Protein AF-A0AAD4HHG0-F1 (afdb_monomer)

Secondary structure (DSSP, 8-state):
---S----SS--HHHHTT--BSSEE---SPPSSS---HHHHHHHHTTB-SGGGEE-SS---THHHHS-S-HHHHHHHHHHHHHHHHHHHHHHHHHHHH-

Structure (mmCIF, N/CA/C/O backbone):
data_AF-A0AAD4HHG0-F1
#
_entry.id   AF-A0AAD4HHG0-F1
#
loop_
_atom_site.group_PDB
_atom_site.id
_atom_site.type_symbol
_atom_site.label_atom_id
_atom_site.label_alt_id
_atom_site.label_comp_id
_atom_site.label_asym_id
_atom_site.label_entity_id
_atom_site.label_seq_id
_atom_site.pdbx_PDB_ins_code
_atom_site.Cartn_x
_atom_site.Cartn_y
_atom_site.Cartn_z
_atom_site.occupancy
_atom_site.B_iso_or_equiv
_atom_site.auth_seq_id
_atom_site.auth_comp_id
_atom_site.auth_asym_id
_atom_site.auth_atom_id
_atom_site.pdbx_PDB_model_num
ATOM 1 N N . MET A 1 1 ? 6.417 -16.230 33.154 1.00 79.19 1 MET A N 1
ATOM 2 C CA . MET A 1 1 ? 6.422 -16.956 31.865 1.00 79.19 1 MET A CA 1
ATOM 3 C C . MET A 1 1 ? 5.149 -16.548 31.136 1.00 79.19 1 MET A C 1
ATOM 5 O O . MET A 1 1 ? 4.102 -16.612 31.763 1.00 79.19 1 MET A O 1
ATOM 9 N N . GLN A 1 2 ? 5.241 -16.039 29.906 1.00 91.31 2 GLN A N 1
ATOM 10 C CA . GLN A 1 2 ? 4.099 -15.538 29.125 1.00 91.31 2 GLN A CA 1
ATOM 11 C C . GLN A 1 2 ? 3.834 -16.490 27.956 1.00 91.31 2 GLN A C 1
ATOM 13 O O . GLN A 1 2 ? 4.783 -16.941 27.317 1.00 91.31 2 GLN A O 1
ATOM 18 N N . LEU A 1 3 ? 2.563 -16.798 27.682 1.00 92.38 3 LEU A N 1
ATOM 19 C CA . LEU A 1 3 ? 2.184 -17.590 26.509 1.00 92.38 3 LEU A CA 1
ATOM 20 C C . LEU A 1 3 ? 2.332 -16.741 25.231 1.00 92.38 3 LEU A C 1
ATOM 22 O O . LEU A 1 3 ? 1.972 -15.561 25.264 1.00 92.38 3 LEU A O 1
ATOM 26 N N . PRO A 1 4 ? 2.807 -17.309 24.106 1.00 94.25 4 PRO A N 1
ATOM 27 C CA . PRO A 1 4 ? 2.940 -16.606 22.828 1.00 94.25 4 PRO A CA 1
ATOM 28 C C . PRO A 1 4 ? 1.576 -16.475 22.129 1.00 94.25 4 PRO A C 1
ATOM 30 O O . PRO A 1 4 ? 1.363 -16.988 21.034 1.00 94.25 4 PRO A O 1
ATOM 33 N N . LEU A 1 5 ? 0.624 -15.827 22.798 1.00 94.00 5 LEU A N 1
ATOM 34 C CA . LEU A 1 5 ? -0.728 -15.584 22.309 1.00 94.00 5 LEU A CA 1
ATOM 35 C C . LEU A 1 5 ? -0.996 -14.083 22.311 1.00 94.00 5 LEU A C 1
ATOM 37 O O . LEU A 1 5 ? -0.792 -13.410 23.323 1.00 94.00 5 LEU A O 1
ATOM 41 N N . THR A 1 6 ? -1.490 -13.572 21.188 1.00 91.00 6 THR A N 1
ATOM 42 C CA . THR A 1 6 ? -1.947 -12.188 21.046 1.00 91.00 6 THR A CA 1
ATOM 43 C C . THR A 1 6 ? -3.359 -12.189 20.464 1.00 91.00 6 THR A C 1
ATOM 45 O O . THR A 1 6 ? -3.668 -13.038 19.624 1.00 91.00 6 THR A O 1
ATOM 48 N N . PRO A 1 7 ? -4.238 -11.256 20.865 1.00 91.75 7 PRO A N 1
ATOM 49 C CA . PRO A 1 7 ? -5.460 -10.996 20.114 1.00 91.75 7 PRO A CA 1
ATOM 50 C C . PRO A 1 7 ? -5.111 -10.686 18.651 1.00 91.75 7 PRO A C 1
ATOM 52 O O . PRO A 1 7 ? -4.165 -9.945 18.396 1.00 91.75 7 PRO A O 1
ATOM 55 N N . ALA A 1 8 ? -5.849 -11.272 17.707 1.00 90.31 8 ALA A N 1
ATOM 56 C CA . ALA A 1 8 ? -5.548 -11.176 16.274 1.00 90.31 8 ALA A CA 1
ATOM 57 C C . ALA A 1 8 ? -6.733 -10.678 15.427 1.00 90.31 8 ALA A C 1
ATOM 59 O O . ALA A 1 8 ? -6.652 -10.668 14.206 1.00 90.31 8 ALA A O 1
ATOM 60 N N . TYR A 1 9 ? -7.838 -10.261 16.055 1.00 89.12 9 TYR A N 1
ATOM 61 C CA . TYR A 1 9 ? -8.981 -9.680 15.335 1.00 89.12 9 TYR A CA 1
ATOM 62 C C . TYR A 1 9 ? -8.721 -8.248 14.855 1.00 89.12 9 TYR A C 1
ATOM 64 O O . TYR A 1 9 ? -9.306 -7.819 13.868 1.00 89.12 9 TYR A O 1
ATOM 72 N N . ALA A 1 10 ? -7.856 -7.515 15.554 1.00 92.12 10 ALA A N 1
ATOM 73 C CA . ALA A 1 10 ? -7.395 -6.193 15.169 1.00 92.12 10 ALA A CA 1
ATOM 74 C C . ALA A 1 10 ? -5.904 -6.103 15.483 1.00 92.12 10 ALA A C 1
ATOM 76 O O . ALA A 1 10 ? -5.465 -6.518 16.557 1.00 92.12 10 ALA A O 1
ATOM 77 N N . PHE A 1 11 ? -5.137 -5.580 14.539 1.00 92.06 11 PHE A N 1
ATOM 78 C CA . PHE A 1 11 ? -3.695 -5.423 14.649 1.00 92.06 11 PHE A CA 1
ATOM 79 C C . PHE A 1 11 ? -3.243 -4.244 13.796 1.00 92.06 11 PHE A C 1
ATOM 81 O O . PHE A 1 11 ? -3.976 -3.766 12.928 1.00 92.06 11 PHE A O 1
ATOM 88 N N . THR A 1 12 ? -2.041 -3.754 14.071 1.00 91.44 12 THR A N 1
ATOM 89 C CA . THR A 1 12 ? -1.470 -2.633 13.322 1.00 91.44 12 THR A CA 1
ATOM 90 C C . THR A 1 12 ? -0.994 -3.076 11.940 1.00 91.44 12 THR A C 1
ATOM 92 O O . THR A 1 12 ? -0.737 -4.258 11.694 1.00 91.44 12 THR A O 1
ATOM 95 N N . ASP A 1 13 ? -0.814 -2.117 11.036 1.00 89.19 13 ASP A N 1
ATOM 96 C CA . ASP A 1 13 ? -0.202 -2.338 9.724 1.00 89.19 13 ASP A CA 1
ATOM 97 C C . ASP A 1 13 ? 1.161 -3.044 9.846 1.00 89.19 13 ASP A C 1
ATOM 99 O O . ASP A 1 13 ? 1.427 -3.996 9.112 1.00 89.19 13 ASP A O 1
ATOM 103 N N . TYR A 1 14 ? 1.966 -2.674 10.847 1.00 88.19 14 TYR A N 1
ATOM 104 C CA . TYR A 1 14 ? 3.241 -3.333 11.144 1.00 88.19 14 TYR A CA 1
ATOM 105 C C . TYR A 1 14 ? 3.086 -4.831 11.445 1.00 88.19 14 TYR A C 1
ATOM 107 O O . TYR A 1 14 ? 3.814 -5.656 10.901 1.00 88.19 14 TYR A O 1
ATOM 115 N N . GLN A 1 15 ? 2.109 -5.204 12.275 1.00 90.81 15 GLN A N 1
ATOM 116 C CA . GLN A 1 15 ? 1.841 -6.607 12.612 1.00 90.81 15 GLN A CA 1
ATOM 117 C C . GLN A 1 15 ? 1.242 -7.392 11.437 1.00 90.81 15 GLN A C 1
ATOM 119 O O . GLN A 1 15 ? 1.424 -8.605 11.344 1.00 90.81 15 GLN A O 1
ATOM 124 N N . SER A 1 16 ? 0.543 -6.699 10.535 1.00 88.81 16 SER A N 1
ATOM 125 C CA . SER A 1 16 ? -0.029 -7.280 9.318 1.00 88.81 16 SER A CA 1
ATOM 126 C C . SER A 1 16 ? 1.004 -7.540 8.218 1.00 88.81 16 SER A C 1
ATOM 128 O O . SER A 1 16 ? 0.725 -8.258 7.254 1.00 88.81 16 SER A O 1
ATOM 130 N N . GLN A 1 17 ? 2.190 -6.934 8.314 1.00 90.25 17 GLN A N 1
ATOM 131 C CA . GLN A 1 17 ? 3.178 -6.956 7.244 1.00 90.25 17 GLN A CA 1
ATOM 132 C C . GLN A 1 17 ? 3.602 -8.393 6.906 1.00 90.25 17 GLN A C 1
ATOM 134 O O . GLN A 1 17 ? 3.893 -9.209 7.775 1.00 90.25 17 GLN A O 1
ATOM 139 N N . GLY A 1 18 ? 3.627 -8.709 5.609 1.00 87.81 18 GLY A N 1
ATOM 140 C CA . GLY A 1 18 ? 3.934 -10.054 5.112 1.00 87.81 18 GLY A CA 1
ATOM 141 C C . GLY A 1 18 ? 2.744 -11.020 5.112 1.00 87.81 18 GLY A C 1
ATOM 142 O O . GLY A 1 18 ? 2.877 -12.128 4.601 1.00 87.81 18 GLY A O 1
ATOM 143 N N . GLN A 1 19 ? 1.573 -10.608 5.607 1.00 89.12 19 GLN A N 1
ATOM 144 C CA . GLN A 1 19 ? 0.361 -11.427 5.578 1.00 89.12 19 GLN A CA 1
ATOM 145 C C . GLN A 1 19 ? -0.519 -11.095 4.370 1.00 89.12 19 GLN A C 1
ATOM 147 O O . GLN A 1 19 ? -0.484 -9.988 3.831 1.00 89.12 19 GLN A O 1
ATOM 152 N N . THR A 1 20 ? -1.310 -12.078 3.955 1.00 90.44 20 THR A N 1
ATOM 153 C CA . THR A 1 20 ? -2.414 -11.947 3.002 1.00 90.44 20 THR A CA 1
ATOM 154 C C . THR A 1 20 ? -3.703 -12.188 3.779 1.00 90.44 20 THR A C 1
ATOM 156 O O . THR A 1 20 ? -3.842 -13.230 4.417 1.00 90.44 20 THR A O 1
ATOM 159 N N . ILE A 1 21 ? -4.633 -11.237 3.733 1.00 90.69 21 ILE A N 1
ATOM 160 C CA . ILE A 1 21 ? -5.890 -11.268 4.484 1.00 90.69 21 ILE A CA 1
ATOM 161 C C . ILE A 1 21 ? -7.039 -11.198 3.480 1.00 90.69 21 ILE A C 1
ATOM 163 O O . ILE A 1 21 ? -7.155 -10.236 2.725 1.00 90.69 21 ILE A O 1
ATOM 167 N N . SER A 1 22 ? -7.890 -12.225 3.460 1.00 91.00 22 SER A N 1
ATOM 168 C CA . SER A 1 22 ? -8.944 -12.347 2.447 1.00 91.00 22 SER A CA 1
ATOM 169 C C . SER A 1 22 ? -10.002 -11.255 2.527 1.00 91.00 22 SER A C 1
ATOM 171 O O . SER A 1 22 ? -10.441 -10.813 1.483 1.00 91.00 22 SER A O 1
ATOM 173 N N . ASN A 1 23 ? -10.398 -10.829 3.731 1.00 91.94 23 ASN A N 1
ATOM 174 C CA . ASN A 1 23 ? -11.375 -9.764 3.967 1.00 91.94 23 ASN A CA 1
ATOM 175 C C . ASN A 1 23 ? -10.838 -8.843 5.055 1.00 91.94 23 ASN A C 1
ATOM 177 O O . ASN A 1 23 ? -10.511 -9.322 6.142 1.00 9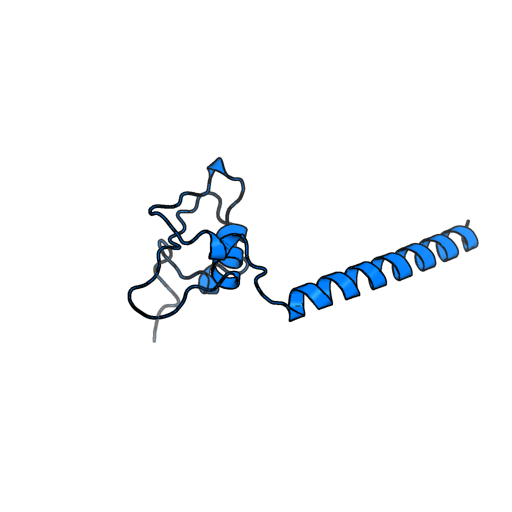1.94 23 ASN A O 1
ATOM 181 N N . THR A 1 24 ? -10.741 -7.545 4.778 1.00 92.25 24 THR A N 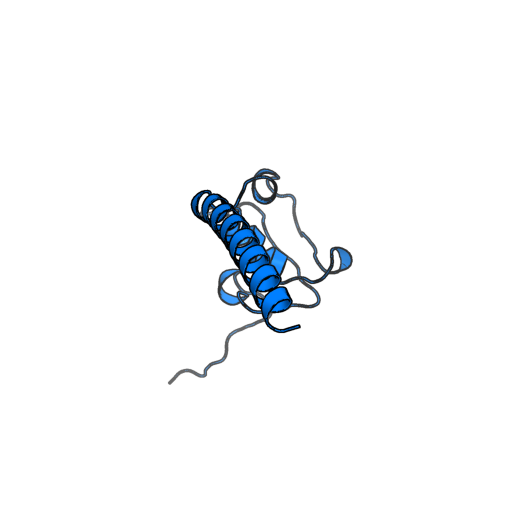1
ATOM 182 C CA . THR A 1 24 ? -10.118 -6.592 5.698 1.00 92.25 24 THR A CA 1
ATOM 183 C C . THR A 1 24 ? -10.930 -5.309 5.841 1.00 92.25 24 THR A C 1
ATOM 185 O O . THR A 1 24 ? -11.464 -4.759 4.876 1.00 92.25 24 THR A O 1
ATOM 188 N N . ILE A 1 25 ? -11.014 -4.828 7.079 1.00 94.38 25 ILE A N 1
ATOM 189 C CA . ILE A 1 25 ? -11.542 -3.507 7.409 1.00 94.38 25 ILE A CA 1
ATOM 190 C C . ILE A 1 25 ? -10.334 -2.667 7.787 1.00 94.38 25 ILE A C 1
ATOM 192 O O . ILE A 1 25 ? -9.660 -2.961 8.774 1.00 94.38 25 ILE A O 1
ATOM 196 N N . ILE A 1 26 ? -10.050 -1.643 6.990 1.00 93.25 26 ILE A N 1
ATOM 197 C CA . ILE A 1 26 ? -8.860 -0.820 7.171 1.00 93.25 26 ILE A CA 1
ATOM 198 C C . ILE A 1 26 ? -9.300 0.549 7.659 1.00 93.25 26 ILE A C 1
ATOM 200 O O . ILE A 1 26 ? -10.005 1.283 6.971 1.00 93.25 26 ILE A O 1
ATOM 204 N N . ASP A 1 27 ? -8.860 0.900 8.857 1.00 92.50 27 ASP A N 1
ATOM 205 C CA . ASP A 1 27 ? -9.113 2.201 9.449 1.00 92.50 27 ASP A CA 1
ATOM 206 C C . ASP A 1 27 ? -7.932 3.141 9.184 1.00 92.50 27 ASP A C 1
ATOM 208 O O . ASP A 1 27 ? -6.863 2.998 9.772 1.00 92.50 27 ASP A O 1
ATOM 212 N N . ILE A 1 28 ? -8.131 4.086 8.265 1.00 93.12 28 ILE A N 1
ATOM 213 C CA . ILE A 1 28 ? -7.145 5.112 7.880 1.00 93.12 28 ILE A CA 1
ATOM 214 C C . ILE A 1 28 ? -7.622 6.531 8.216 1.00 93.12 28 ILE A C 1
ATOM 216 O O . ILE A 1 28 ? -7.148 7.512 7.640 1.00 93.12 28 ILE A O 1
ATOM 220 N N . ALA A 1 29 ? -8.581 6.651 9.138 1.00 91.94 29 ALA A N 1
ATOM 221 C CA . ALA A 1 29 ? -8.974 7.947 9.670 1.00 91.94 29 ALA A CA 1
ATOM 222 C C . ALA A 1 29 ? -7.800 8.591 10.428 1.00 91.94 29 ALA A C 1
ATOM 224 O O . ALA A 1 29 ? -6.980 7.897 11.032 1.00 91.94 29 ALA A O 1
ATOM 225 N N . GLN A 1 30 ? -7.734 9.926 10.425 1.00 88.19 30 GLN A N 1
ATOM 226 C CA . GLN A 1 30 ? -6.702 10.655 11.162 1.00 88.19 30 GLN A CA 1
ATOM 227 C C . GLN A 1 30 ? -6.759 10.265 12.653 1.00 88.19 30 GLN A C 1
ATOM 229 O O . GLN A 1 30 ? -7.802 10.463 13.288 1.00 88.19 30 GLN A O 1
ATOM 234 N N . PRO A 1 31 ? -5.673 9.720 13.230 1.00 87.62 31 PRO A N 1
ATOM 235 C CA . PRO A 1 31 ? -5.680 9.319 14.626 1.00 87.62 31 PRO A CA 1
ATOM 236 C C . PRO A 1 31 ? -5.701 10.552 15.550 1.00 87.62 31 PRO A C 1
ATOM 238 O O . PRO A 1 31 ? -5.195 11.612 15.173 1.00 87.62 31 PRO A O 1
ATOM 241 N N . PRO A 1 32 ? -6.224 10.432 16.788 1.00 88.56 32 PRO A N 1
ATOM 242 C CA . PRO A 1 32 ? -6.200 11.521 17.773 1.00 88.56 32 PRO A CA 1
ATOM 243 C C . PRO A 1 32 ? -4.782 11.987 18.140 1.00 88.56 32 PRO A C 1
ATOM 245 O O . PRO A 1 32 ? -4.590 13.121 18.571 1.00 88.56 32 PRO A O 1
ATOM 248 N N . SER A 1 33 ? -3.794 11.103 17.987 1.00 88.81 33 SER A N 1
ATOM 249 C CA . SER A 1 33 ? -2.374 11.364 18.217 1.00 88.81 33 SER A CA 1
ATOM 250 C C . SER A 1 33 ? -1.522 10.599 17.208 1.00 88.81 33 SER A C 1
ATOM 252 O O . SER A 1 33 ? -1.814 9.436 16.926 1.00 88.81 33 SER A O 1
ATOM 254 N N . GLY A 1 34 ? -0.433 11.212 16.747 1.00 85.50 34 GLY A N 1
ATOM 255 C CA . GLY A 1 34 ? 0.446 10.643 15.726 1.00 85.50 34 GLY A CA 1
ATOM 256 C C . GLY A 1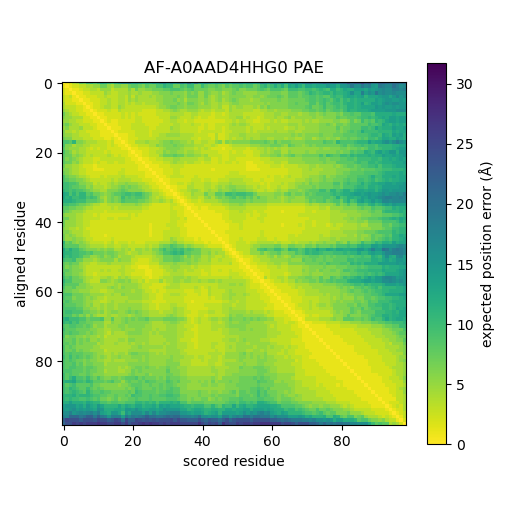 34 ? 0.039 11.046 14.310 1.00 85.50 34 GLY A C 1
ATOM 257 O O . GLY A 1 34 ? -0.862 11.860 14.110 1.00 85.50 34 GLY A O 1
ATOM 258 N N . GLU A 1 35 ? 0.734 10.483 13.329 1.00 86.12 35 GLU A N 1
ATOM 259 C CA . GLU A 1 35 ? 0.500 10.755 11.916 1.00 86.12 35 GLU A CA 1
ATOM 260 C C . GLU A 1 35 ? 0.401 9.439 11.153 1.00 86.12 35 GLU A C 1
ATOM 262 O O . GLU A 1 35 ? 1.159 8.500 11.399 1.00 86.12 35 GLU A O 1
ATOM 267 N N . LEU A 1 36 ? -0.559 9.380 10.236 1.00 90.12 36 LEU A N 1
ATOM 268 C CA . LEU A 1 36 ? -0.689 8.282 9.298 1.00 90.12 36 LEU A CA 1
ATOM 269 C C . LEU A 1 36 ? 0.118 8.639 8.047 1.00 90.12 36 LEU A C 1
ATOM 271 O O . LEU A 1 36 ? -0.140 9.671 7.428 1.00 90.12 36 LEU A O 1
ATOM 275 N N . THR A 1 37 ? 1.087 7.809 7.663 1.00 91.56 37 THR A N 1
ATOM 276 C CA . THR A 1 37 ? 1.872 8.057 6.444 1.00 91.56 37 THR A CA 1
ATOM 277 C C . THR A 1 37 ? 1.282 7.302 5.249 1.00 91.56 37 THR A C 1
ATOM 279 O O . THR A 1 37 ? 0.667 6.245 5.437 1.00 91.56 37 THR A O 1
ATOM 282 N N . PRO A 1 38 ? 1.517 7.755 4.001 1.00 93.12 38 PRO A N 1
ATOM 283 C CA . PRO A 1 38 ? 1.125 6.988 2.817 1.00 93.12 38 PRO A CA 1
ATOM 284 C C . PRO A 1 38 ? 1.736 5.573 2.789 1.00 93.12 38 PRO A C 1
ATOM 286 O O . PRO A 1 38 ? 1.143 4.648 2.238 1.00 93.12 38 PRO A O 1
ATOM 289 N N . PHE A 1 39 ? 2.891 5.366 3.438 1.00 91.94 39 PHE A N 1
ATOM 290 C CA . PHE A 1 39 ? 3.506 4.044 3.577 1.00 91.94 39 PHE A CA 1
ATOM 291 C C . PHE A 1 39 ? 2.682 3.098 4.457 1.00 91.94 39 PHE A C 1
ATOM 293 O O . PHE A 1 39 ? 2.467 1.951 4.070 1.00 91.94 39 PHE A O 1
ATOM 300 N N . ASN A 1 40 ? 2.159 3.572 5.593 1.00 91.44 40 ASN A N 1
ATOM 301 C CA . ASN A 1 40 ? 1.293 2.758 6.457 1.00 91.44 40 ASN A CA 1
ATOM 302 C C . ASN A 1 40 ? 0.024 2.323 5.713 1.00 91.44 40 ASN A C 1
ATOM 304 O O . ASN A 1 40 ? -0.380 1.160 5.771 1.00 91.44 40 ASN A O 1
ATOM 308 N N . VAL A 1 41 ? -0.565 3.250 4.950 1.00 92.56 41 VAL A N 1
ATOM 309 C CA . VAL A 1 41 ? -1.749 2.981 4.124 1.00 92.56 41 VAL A CA 1
ATOM 310 C C . VAL A 1 41 ? -1.441 1.954 3.041 1.00 92.56 41 VAL A C 1
ATOM 312 O O . VAL A 1 41 ? -2.199 1.002 2.873 1.00 92.56 41 VAL A O 1
ATOM 315 N N . TYR A 1 42 ? -0.306 2.088 2.354 1.00 91.94 42 TYR A N 1
ATOM 316 C CA . TYR A 1 42 ? 0.144 1.101 1.374 1.00 91.94 42 TYR A CA 1
ATOM 317 C C . TYR A 1 42 ? 0.319 -0.296 1.990 1.00 91.94 42 TYR A C 1
ATOM 319 O O . TYR A 1 42 ? -0.160 -1.288 1.432 1.00 91.94 42 TYR A O 1
ATOM 327 N N . VAL A 1 43 ? 0.968 -0.397 3.156 1.00 91.25 43 VAL A N 1
ATOM 328 C CA . VAL A 1 43 ? 1.156 -1.682 3.847 1.00 91.25 43 VAL A CA 1
ATOM 329 C C . VAL A 1 43 ? -0.192 -2.308 4.177 1.00 91.25 43 VAL A C 1
ATOM 331 O O . VAL A 1 43 ? -0.396 -3.470 3.830 1.00 91.25 43 VAL A O 1
ATOM 334 N N . ALA A 1 44 ? -1.121 -1.547 4.759 1.00 91.94 44 ALA A N 1
ATOM 335 C CA . ALA A 1 44 ? -2.442 -2.048 5.124 1.00 91.94 44 ALA A CA 1
ATOM 336 C C . ALA A 1 44 ? -3.273 -2.475 3.900 1.00 91.94 44 ALA A C 1
ATOM 338 O O . ALA A 1 44 ? -3.847 -3.565 3.894 1.00 91.94 44 ALA A O 1
ATOM 339 N N . LEU A 1 45 ? -3.295 -1.661 2.837 1.00 91.62 45 LEU A N 1
ATOM 340 C CA . LEU A 1 45 ? -4.036 -1.968 1.608 1.00 91.62 45 LEU A CA 1
ATOM 341 C C . LEU A 1 45 ? -3.479 -3.191 0.886 1.00 91.62 45 LEU A C 1
ATOM 343 O O . LEU A 1 45 ? -4.247 -4.031 0.428 1.00 91.62 45 LEU A O 1
ATOM 347 N N . SER A 1 46 ? -2.153 -3.332 0.839 1.00 90.69 46 SER A N 1
ATOM 348 C CA . SER A 1 46 ? -1.491 -4.467 0.183 1.00 90.69 46 SER A CA 1
ATOM 349 C C . SER A 1 46 ? -1.705 -5.812 0.885 1.00 90.69 46 SER A C 1
ATOM 351 O O . SER A 1 46 ? -1.264 -6.837 0.366 1.00 90.69 46 SER A O 1
ATOM 353 N N . ARG A 1 47 ? -2.355 -5.842 2.060 1.00 91.12 47 ARG A N 1
ATOM 354 C CA . ARG A 1 47 ? -2.745 -7.103 2.710 1.00 91.12 47 ARG A CA 1
ATOM 355 C C . ARG A 1 47 ? -4.047 -7.669 2.147 1.00 91.12 47 ARG A C 1
ATOM 357 O O . ARG A 1 47 ? -4.242 -8.880 2.218 1.00 91.12 47 ARG A O 1
ATOM 364 N N . GLY A 1 48 ? -4.937 -6.805 1.655 1.00 86.62 48 GLY A N 1
ATOM 365 C CA . GLY A 1 48 ? -6.225 -7.195 1.087 1.00 86.62 48 GLY A CA 1
ATOM 366 C C . GLY A 1 48 ? -6.090 -7.666 -0.359 1.00 86.62 48 GLY A C 1
ATOM 367 O O . GLY A 1 48 ? -5.246 -7.175 -1.106 1.00 86.62 48 GLY A O 1
ATOM 368 N N . HIS A 1 49 ? -6.948 -8.602 -0.765 1.00 83.50 49 HIS A N 1
ATOM 369 C CA . HIS A 1 49 ? -7.066 -9.030 -2.163 1.00 83.50 49 HIS A CA 1
ATOM 370 C C . HIS A 1 49 ? -8.360 -8.507 -2.760 1.00 83.50 49 HIS A C 1
ATOM 372 O O . HIS A 1 49 ? -9.423 -8.854 -2.266 1.00 83.50 49 HIS A O 1
ATOM 378 N N . GLY A 1 50 ? -8.286 -7.732 -3.840 1.00 84.44 50 GLY A N 1
ATOM 379 C CA . GLY A 1 50 ? -9.480 -7.220 -4.517 1.00 84.44 50 GLY A CA 1
ATOM 380 C C . GLY A 1 50 ? -10.157 -6.063 -3.774 1.00 84.44 50 GLY A C 1
ATOM 381 O O . GLY A 1 50 ? -10.054 -5.905 -2.557 1.00 84.44 50 GLY A O 1
ATOM 382 N N . ARG A 1 51 ? -10.846 -5.205 -4.529 1.00 86.06 51 ARG A N 1
ATOM 383 C CA . ARG A 1 51 ? -11.510 -4.005 -3.991 1.00 86.06 51 ARG A CA 1
ATOM 384 C C . ARG A 1 51 ? -12.744 -4.373 -3.170 1.00 86.06 51 ARG A C 1
ATOM 386 O O . ARG A 1 51 ? -13.062 -3.694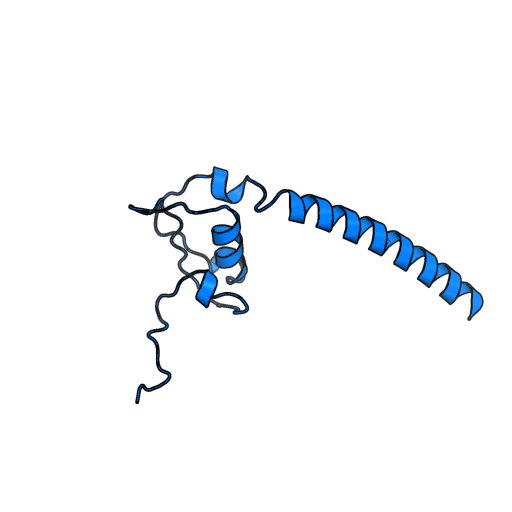 -2.203 1.00 86.06 51 ARG A O 1
ATOM 393 N N . GLU A 1 52 ? -13.430 -5.435 -3.568 1.00 90.94 52 GLU A N 1
ATOM 394 C CA . GLU A 1 52 ? -14.641 -5.964 -2.947 1.00 90.94 52 GLU A CA 1
ATOM 395 C C . GLU A 1 52 ? -14.418 -6.477 -1.520 1.00 90.94 52 GLU A C 1
ATOM 397 O O . GLU A 1 52 ? -15.363 -6.519 -0.737 1.00 90.94 52 GLU A O 1
ATOM 402 N N . ASN A 1 53 ? -13.171 -6.800 -1.167 1.00 90.31 53 ASN A N 1
ATOM 403 C CA . ASN A 1 53 ? -12.818 -7.352 0.137 1.00 90.31 53 ASN A CA 1
ATOM 404 C C . ASN A 1 53 ? -12.164 -6.330 1.086 1.00 90.31 53 ASN A C 1
ATOM 406 O O . ASN A 1 53 ? -11.738 -6.694 2.186 1.00 90.31 53 ASN A O 1
ATOM 410 N N . ILE A 1 54 ? -12.063 -5.062 0.668 1.00 91.75 54 ILE A N 1
ATOM 411 C CA . ILE A 1 54 ? -11.504 -3.964 1.463 1.00 91.75 54 ILE A CA 1
ATOM 412 C C . ILE A 1 54 ? -12.622 -2.980 1.804 1.00 91.75 54 ILE A C 1
ATOM 414 O O . ILE A 1 54 ? -13.275 -2.431 0.918 1.00 91.75 54 ILE A O 1
ATOM 418 N N . CYS A 1 55 ? -12.808 -2.714 3.096 1.00 92.69 55 CYS A N 1
ATOM 419 C CA . CYS A 1 55 ? -13.783 -1.742 3.582 1.00 92.69 55 CYS A CA 1
ATOM 420 C C . CYS A 1 55 ? -13.106 -0.623 4.381 1.00 92.69 55 CYS A C 1
ATOM 422 O O . CYS A 1 55 ? -12.298 -0.895 5.272 1.00 92.69 55 CYS A O 1
ATOM 424 N N . PHE A 1 56 ? -13.482 0.627 4.094 1.00 92.56 56 PHE A N 1
ATOM 425 C CA . PHE A 1 56 ? -13.119 1.790 4.902 1.00 92.56 56 PHE A CA 1
ATOM 426 C C . PHE A 1 56 ? -14.310 2.185 5.782 1.00 92.56 56 PHE A C 1
ATOM 428 O O . PHE A 1 56 ? -15.380 2.482 5.250 1.00 92.56 56 PHE A O 1
ATOM 435 N N . PRO A 1 57 ? -14.160 2.210 7.116 1.00 92.25 57 PRO A N 1
ATOM 436 C CA . PRO A 1 57 ? -15.272 2.507 8.014 1.00 92.25 57 PRO A CA 1
ATOM 437 C C . PRO A 1 57 ? -15.617 4.004 8.083 1.00 92.25 57 PRO A C 1
ATOM 439 O O . PRO A 1 57 ? -16.664 4.360 8.619 1.00 92.25 57 PRO A O 1
ATOM 442 N N . ARG A 1 58 ? -14.721 4.885 7.618 1.00 92.88 58 ARG A N 1
ATOM 443 C CA . ARG A 1 58 ? -14.793 6.347 7.761 1.00 92.88 58 ARG A CA 1
ATOM 444 C C . ARG A 1 58 ? -14.112 7.040 6.583 1.00 92.88 58 ARG A C 1
ATOM 446 O O . ARG A 1 58 ? -13.270 6.434 5.919 1.00 92.88 58 ARG A O 1
ATOM 453 N N . ASP A 1 59 ? -14.431 8.317 6.386 1.00 91.75 59 ASP A N 1
ATOM 454 C CA . ASP A 1 59 ? -13.715 9.178 5.444 1.00 91.75 59 ASP A CA 1
ATOM 455 C C . ASP A 1 59 ? -12.239 9.333 5.837 1.00 91.75 59 ASP A C 1
ATOM 457 O O . ASP A 1 59 ? -11.867 9.268 7.014 1.00 91.75 59 ASP A O 1
ATOM 461 N N . PHE A 1 60 ? -11.392 9.562 4.835 1.00 91.12 60 PHE A N 1
ATOM 462 C CA . PHE A 1 60 ? -9.949 9.703 4.999 1.00 91.12 60 PHE A CA 1
ATOM 463 C C . PHE A 1 60 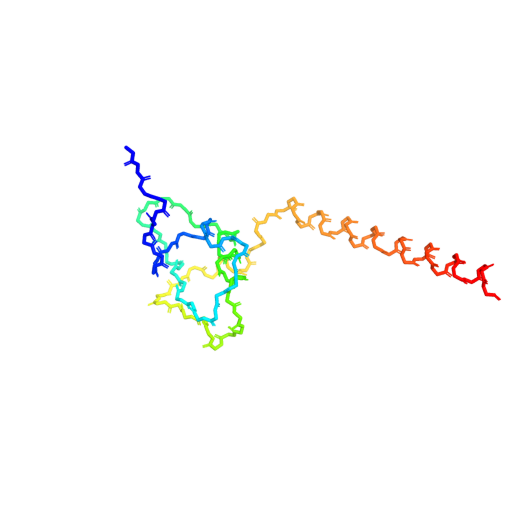? -9.385 10.792 4.088 1.00 91.12 60 PHE A C 1
ATOM 465 O O . PHE A 1 60 ? -10.021 11.240 3.136 1.00 91.12 60 PHE A O 1
ATOM 472 N N . ASN A 1 61 ? -8.165 11.233 4.384 1.00 91.00 61 ASN A N 1
ATOM 473 C CA . ASN A 1 61 ? -7.476 12.230 3.576 1.00 91.00 61 ASN A CA 1
ATOM 474 C C . ASN A 1 61 ? -6.955 11.600 2.274 1.00 91.00 61 ASN A C 1
ATOM 476 O O . ASN A 1 61 ? -6.037 10.783 2.311 1.00 91.00 61 ASN A O 1
ATOM 480 N N . GLU A 1 62 ? -7.480 12.024 1.124 1.00 91.19 62 GLU A N 1
ATOM 481 C CA . GLU A 1 62 ? -7.082 11.518 -0.201 1.00 91.19 62 GLU A CA 1
ATOM 482 C C . GLU A 1 62 ? -5.572 11.611 -0.466 1.00 91.19 62 GLU A C 1
ATOM 484 O O . GLU A 1 62 ? -5.006 10.754 -1.147 1.00 91.19 62 GLU A O 1
ATOM 489 N N . LYS A 1 63 ? -4.877 12.584 0.142 1.00 91.88 63 LYS A N 1
ATOM 490 C CA . LYS A 1 63 ? -3.418 12.718 0.006 1.00 91.88 63 LYS A CA 1
ATOM 491 C C . LYS A 1 63 ? -2.662 11.463 0.439 1.00 91.88 63 LYS A C 1
ATOM 493 O O . LYS A 1 63 ? -1.564 11.227 -0.061 1.00 91.88 63 LYS A O 1
ATOM 498 N N . LEU A 1 64 ? -3.240 10.659 1.331 1.00 90.38 64 LEU A N 1
ATOM 499 C CA . LEU A 1 64 ? -2.647 9.415 1.815 1.00 90.38 64 LEU A CA 1
ATOM 500 C C . LEU A 1 64 ? -2.540 8.334 0.734 1.00 90.38 64 LEU A C 1
ATOM 502 O O . LEU A 1 64 ? -1.699 7.451 0.857 1.00 90.38 64 LEU A O 1
ATOM 506 N N . VAL A 1 65 ? -3.368 8.400 -0.312 1.00 89.94 65 VAL A N 1
ATOM 507 C CA . VAL A 1 65 ? -3.369 7.427 -1.419 1.00 89.94 65 VAL A CA 1
ATOM 508 C C . VAL A 1 65 ? -2.856 8.013 -2.733 1.00 89.94 65 VAL A C 1
ATOM 510 O O . VAL A 1 65 ? -2.517 7.261 -3.641 1.00 89.94 65 VAL A O 1
ATOM 513 N N . THR A 1 66 ? -2.762 9.341 -2.848 1.00 91.62 66 THR A N 1
ATOM 514 C CA . THR A 1 66 ? -2.221 10.010 -4.045 1.00 91.62 66 THR A CA 1
ATOM 515 C C . THR A 1 66 ? -0.744 10.386 -3.926 1.00 91.62 66 THR A C 1
ATOM 517 O O . THR A 1 66 ? -0.128 10.753 -4.924 1.00 91.62 66 THR A O 1
ATOM 520 N N . THR A 1 67 ? -0.171 10.348 -2.721 1.00 91.50 67 THR A N 1
ATOM 521 C CA . THR A 1 67 ? 1.233 10.715 -2.478 1.00 91.50 67 THR A CA 1
ATOM 522 C C . THR A 1 67 ? 2.106 9.469 -2.475 1.00 91.50 67 THR A C 1
ATOM 524 O O . THR A 1 67 ? 1.757 8.466 -1.855 1.00 91.50 67 THR A O 1
ATOM 527 N N . HIS A 1 68 ? 3.261 9.532 -3.142 1.00 89.56 68 HIS A 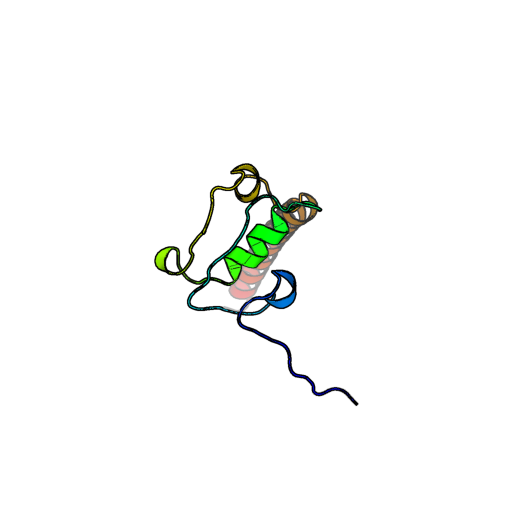N 1
ATOM 528 C CA . HIS A 1 68 ? 4.201 8.417 -3.129 1.00 89.56 68 HIS A CA 1
ATOM 529 C C . HIS A 1 68 ? 4.704 8.154 -1.693 1.00 89.56 68 HIS A C 1
ATOM 531 O O . HIS A 1 68 ? 5.085 9.110 -1.014 1.00 89.56 68 HIS A O 1
ATOM 537 N N . PRO A 1 69 ? 4.756 6.892 -1.223 1.00 88.19 69 PRO A N 1
ATOM 538 C CA . PRO A 1 69 ? 5.149 6.570 0.150 1.00 88.19 69 PRO A CA 1
ATOM 539 C C . PRO A 1 69 ? 6.534 7.059 0.559 1.00 88.19 69 PRO A C 1
ATOM 541 O O . PRO A 1 69 ? 6.748 7.408 1.717 1.00 88.19 69 PRO A O 1
ATOM 544 N N . ASN A 1 70 ? 7.487 7.049 -0.377 1.00 90.69 70 ASN A N 1
ATOM 545 C CA . ASN A 1 70 ? 8.863 7.455 -0.117 1.00 90.69 70 ASN A CA 1
ATOM 546 C C . ASN A 1 70 ? 9.595 7.821 -1.419 1.00 90.69 70 ASN A C 1
ATOM 548 O O . ASN A 1 70 ? 9.632 7.021 -2.351 1.00 90.69 70 ASN A O 1
ATOM 552 N N . GLU A 1 71 ? 10.198 9.006 -1.495 1.00 91.31 71 GLU A N 1
ATOM 553 C CA . GLU A 1 71 ? 10.955 9.447 -2.678 1.00 91.31 71 GLU A CA 1
ATOM 554 C C . GLU A 1 71 ? 12.205 8.603 -2.958 1.00 91.31 71 GLU A C 1
ATOM 556 O O . GLU A 1 71 ? 12.531 8.366 -4.118 1.00 91.31 71 GLU A O 1
ATOM 561 N N . TYR A 1 72 ? 12.873 8.094 -1.921 1.00 93.69 72 TYR A N 1
ATOM 562 C CA . TYR A 1 72 ? 14.012 7.192 -2.084 1.00 93.69 72 TYR A CA 1
ATOM 563 C C . TYR A 1 72 ? 13.592 5.892 -2.776 1.00 93.69 72 TYR A C 1
ATOM 565 O O . TYR A 1 72 ? 14.218 5.496 -3.753 1.00 93.69 72 TYR A O 1
ATOM 573 N N . LEU A 1 73 ? 12.480 5.284 -2.342 1.00 92.50 73 LEU A N 1
ATOM 574 C CA . LEU A 1 73 ? 11.935 4.088 -2.998 1.00 92.50 73 LEU A CA 1
ATOM 575 C C . LEU A 1 73 ? 11.533 4.377 -4.448 1.00 92.50 73 LEU A C 1
ATOM 577 O O . LEU A 1 73 ? 11.778 3.560 -5.323 1.00 92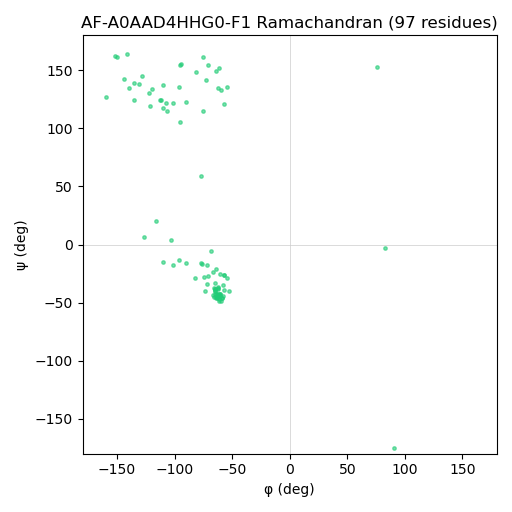.50 73 LEU A O 1
ATOM 581 N N . ARG A 1 74 ? 11.001 5.575 -4.726 1.00 92.44 74 ARG A N 1
ATOM 582 C CA . ARG A 1 74 ? 10.653 5.990 -6.093 1.00 92.44 74 ARG A CA 1
ATOM 583 C C . ARG A 1 74 ? 11.868 6.044 -7.019 1.00 92.44 74 ARG A C 1
ATOM 585 O O . ARG A 1 74 ? 11.752 5.761 -8.209 1.00 92.44 74 ARG A O 1
ATOM 592 N N . LEU A 1 75 ? 13.009 6.500 -6.504 1.00 95.94 75 LEU A N 1
ATOM 593 C CA . LEU A 1 75 ? 14.266 6.536 -7.252 1.00 95.94 75 LEU A CA 1
ATOM 594 C C . LEU A 1 75 ? 14.852 5.133 -7.412 1.00 95.94 75 LEU A C 1
ATOM 596 O O . LEU A 1 75 ? 15.319 4.802 -8.499 1.00 95.94 75 LEU A O 1
ATOM 600 N N . GLU A 1 76 ? 14.777 4.308 -6.370 1.00 96.62 76 GLU A N 1
ATOM 601 C CA . GLU A 1 76 ? 15.241 2.922 -6.414 1.00 96.62 76 GLU A CA 1
ATOM 602 C C . GLU A 1 76 ? 14.447 2.090 -7.427 1.00 96.62 76 GLU A C 1
ATOM 604 O O . GLU A 1 76 ? 15.048 1.388 -8.233 1.00 96.62 76 GLU A O 1
ATOM 609 N N . ASP A 1 77 ? 13.121 2.243 -7.491 1.00 95.56 77 ASP A N 1
ATOM 610 C CA . ASP A 1 77 ? 12.291 1.571 -8.498 1.00 95.56 77 ASP A CA 1
ATOM 611 C C . ASP A 1 77 ? 12.745 1.912 -9.927 1.00 95.56 77 ASP A C 1
ATOM 613 O O . ASP A 1 77 ? 12.802 1.038 -10.791 1.00 95.56 77 ASP A O 1
ATOM 617 N N . LYS A 1 78 ? 13.136 3.170 -10.187 1.00 96.50 78 LYS A N 1
ATOM 618 C CA . LYS A 1 78 ? 13.702 3.567 -11.489 1.00 96.50 78 LYS A CA 1
ATOM 619 C C . LYS A 1 78 ? 15.043 2.890 -11.754 1.00 96.50 78 LYS A C 1
ATOM 621 O O . LYS A 1 78 ? 15.247 2.371 -12.846 1.00 96.50 78 LYS A O 1
ATOM 626 N N . CYS A 1 79 ? 15.926 2.870 -10.756 1.00 97.62 79 CYS A N 1
ATOM 627 C CA . CYS A 1 79 ? 17.222 2.198 -10.840 1.00 97.62 79 CYS A CA 1
ATOM 628 C C . CYS A 1 79 ? 17.052 0.704 -11.168 1.00 97.62 79 CYS A C 1
ATOM 630 O O . CYS A 1 79 ? 17.712 0.172 -12.061 1.00 97.62 79 CYS A O 1
ATOM 632 N N . LEU A 1 80 ? 16.109 0.035 -10.500 1.00 97.81 80 LEU A N 1
ATOM 633 C CA . LEU A 1 80 ? 15.802 -1.376 -10.725 1.00 97.81 80 LEU A CA 1
ATOM 634 C C . LEU A 1 80 ? 15.239 -1.637 -12.126 1.00 97.81 80 LEU A C 1
ATOM 636 O O . LEU A 1 80 ? 15.599 -2.641 -12.740 1.00 97.81 80 LEU A O 1
ATOM 640 N N . LEU A 1 81 ? 14.402 -0.742 -12.658 1.00 97.69 81 LEU A N 1
ATOM 641 C CA . LEU A 1 81 ? 13.899 -0.845 -14.031 1.00 97.69 81 LEU A CA 1
ATOM 642 C C . LEU A 1 81 ? 15.030 -0.733 -15.061 1.00 97.69 81 LEU A C 1
ATOM 644 O O . LEU A 1 81 ? 15.119 -1.564 -15.963 1.00 97.69 81 LEU A O 1
ATOM 648 N N . GLU A 1 82 ? 15.928 0.240 -14.896 1.00 97.69 82 GLU A N 1
ATOM 649 C CA . GLU A 1 82 ? 17.100 0.398 -15.767 1.00 97.69 82 GLU A CA 1
ATOM 650 C C . GLU A 1 82 ? 18.008 -0.841 -15.714 1.00 97.69 82 GLU A C 1
ATOM 652 O O . GLU A 1 82 ? 18.456 -1.348 -16.749 1.00 97.69 82 GLU A O 1
ATOM 657 N N . LEU A 1 83 ? 18.238 -1.381 -14.514 1.00 97.75 83 LEU A N 1
ATOM 658 C CA . LEU A 1 83 ? 19.027 -2.595 -14.326 1.00 97.75 83 LEU A CA 1
ATOM 659 C C . LEU A 1 83 ? 18.355 -3.826 -14.952 1.00 97.75 83 LEU A C 1
ATOM 661 O O . LEU A 1 83 ? 19.046 -4.678 -15.524 1.00 97.75 83 LEU A O 1
ATOM 665 N N . ASN A 1 84 ? 17.024 -3.914 -14.882 1.00 97.75 84 ASN A N 1
ATOM 666 C CA . ASN A 1 84 ? 16.259 -4.974 -15.530 1.00 97.75 84 ASN A CA 1
ATOM 667 C C . ASN A 1 84 ? 16.451 -4.936 -17.052 1.00 97.75 84 ASN A C 1
ATOM 669 O O . ASN A 1 84 ? 16.803 -5.956 -17.641 1.00 97.75 84 ASN A O 1
ATOM 673 N N . GLU A 1 85 ? 16.341 -3.762 -17.682 1.00 97.75 85 GLU A N 1
ATOM 674 C CA . GLU A 1 85 ? 16.557 -3.622 -19.129 1.00 97.75 85 GLU A CA 1
ATOM 675 C C . GLU A 1 85 ? 17.970 -4.036 -19.562 1.00 97.75 85 GLU A C 1
ATOM 677 O O . GLU A 1 85 ? 18.151 -4.709 -20.581 1.00 97.75 85 GLU A O 1
ATOM 682 N N . VAL A 1 86 ? 18.996 -3.645 -18.799 1.00 97.44 86 VAL A N 1
ATOM 683 C CA . VAL A 1 86 ? 20.385 -4.047 -19.078 1.00 97.44 86 VAL A CA 1
ATOM 684 C C . VAL A 1 86 ? 20.534 -5.564 -18.974 1.00 97.44 86 VAL A C 1
ATOM 686 O O . VAL A 1 86 ? 21.156 -6.189 -19.840 1.00 97.44 86 VAL A O 1
ATOM 689 N N . THR A 1 87 ? 19.935 -6.157 -17.941 1.00 97.19 87 THR A N 1
ATOM 690 C CA . THR A 1 87 ? 19.976 -7.603 -17.694 1.00 97.19 87 THR A CA 1
ATOM 691 C C . THR A 1 87 ? 19.268 -8.378 -18.805 1.00 97.19 87 THR A C 1
ATOM 693 O O . THR A 1 87 ? 19.815 -9.365 -19.302 1.00 97.19 87 THR A O 1
ATOM 696 N N . GLU A 1 88 ? 18.104 -7.908 -19.259 1.00 97.25 88 GLU A N 1
ATOM 697 C CA . GLU A 1 88 ? 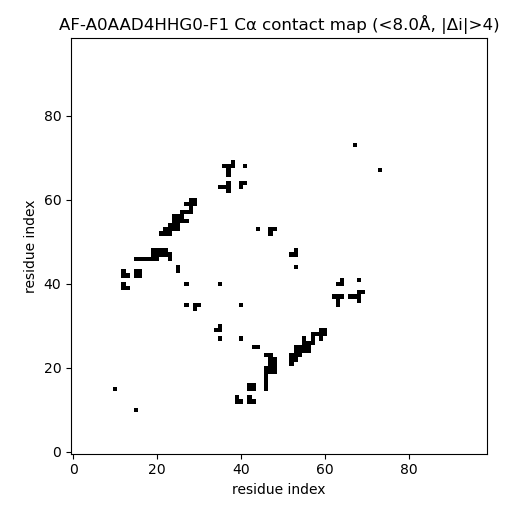17.360 -8.496 -20.378 1.00 97.25 88 GLU A CA 1
ATOM 698 C C . GLU A 1 88 ? 18.169 -8.452 -21.680 1.00 97.25 88 GLU A C 1
ATOM 700 O O . GLU A 1 88 ? 18.346 -9.485 -22.331 1.00 97.25 88 GLU A O 1
ATOM 705 N N . ARG A 1 89 ? 18.752 -7.296 -22.028 1.00 96.31 89 ARG A N 1
ATOM 706 C CA . ARG A 1 89 ? 19.588 -7.154 -23.237 1.00 96.31 89 ARG A CA 1
ATOM 707 C C . ARG A 1 89 ? 20.801 -8.081 -23.203 1.00 96.31 89 ARG A C 1
ATOM 709 O O . ARG A 1 89 ? 21.112 -8.731 -24.205 1.00 96.31 89 ARG A O 1
ATOM 716 N N . TRP A 1 90 ? 21.487 -8.156 -22.062 1.00 95.81 90 TRP A N 1
ATOM 717 C CA . TRP A 1 90 ? 22.619 -9.066 -21.875 1.00 95.81 90 TRP A CA 1
ATOM 718 C C . TRP A 1 90 ? 22.194 -10.532 -22.027 1.00 95.81 90 TRP A C 1
ATOM 720 O O . TRP A 1 90 ? 22.855 -11.307 -22.727 1.00 95.81 90 TRP A O 1
ATOM 730 N N . TRP A 1 91 ? 21.064 -10.909 -21.422 1.00 94.44 91 TRP A N 1
ATOM 731 C CA . TRP A 1 91 ? 20.522 -12.262 -21.502 1.00 94.44 91 TRP A CA 1
ATOM 732 C C . TRP A 1 91 ? 20.173 -12.662 -22.939 1.00 94.44 91 TRP A C 1
ATOM 734 O O . TRP A 1 91 ? 20.525 -13.758 -23.383 1.00 94.44 91 TRP A O 1
ATOM 744 N N . GLU A 1 92 ? 19.540 -11.771 -23.701 1.00 95.81 92 GLU A N 1
ATOM 745 C CA . GLU A 1 92 ? 19.191 -12.019 -25.099 1.00 95.81 92 GLU A CA 1
ATOM 746 C C . GLU A 1 92 ? 20.413 -12.213 -25.997 1.00 95.81 92 GLU A C 1
ATOM 748 O O . GLU A 1 92 ? 20.417 -13.114 -26.839 1.00 95.81 92 GLU A O 1
ATOM 753 N N . GLN A 1 93 ? 21.454 -11.396 -25.815 1.00 93.81 93 GLN A N 1
ATOM 754 C CA . GLN A 1 93 ? 22.714 -11.544 -26.546 1.00 93.81 93 GLN A CA 1
ATOM 755 C C . GLN A 1 93 ? 23.362 -12.892 -26.243 1.00 93.81 93 GLN A C 1
ATOM 757 O O . GLN A 1 93 ? 23.761 -13.611 -27.159 1.00 93.81 93 GLN A O 1
ATOM 762 N N . ARG A 1 94 ? 23.402 -13.278 -24.964 1.00 91.94 94 ARG A N 1
ATOM 763 C CA . ARG A 1 94 ? 23.969 -14.562 -24.547 1.00 91.94 94 ARG A CA 1
ATOM 764 C C . ARG A 1 94 ? 23.171 -15.747 -25.087 1.00 91.94 94 ARG A C 1
ATOM 766 O O . ARG A 1 94 ? 23.766 -16.720 -25.538 1.00 91.94 94 ARG A O 1
ATOM 773 N N . ARG A 1 95 ? 21.838 -15.657 -25.104 1.00 92.56 95 ARG A N 1
ATOM 774 C CA . ARG A 1 95 ? 20.955 -16.692 -25.666 1.00 92.56 95 ARG A CA 1
ATOM 775 C C . ARG A 1 95 ? 21.181 -16.890 -27.169 1.00 92.56 95 ARG A C 1
ATOM 777 O O . ARG A 1 95 ? 21.154 -18.026 -27.625 1.00 92.56 95 ARG A O 1
ATOM 784 N N . LYS A 1 96 ? 21.446 -15.814 -27.919 1.00 87.00 96 LYS A N 1
ATOM 785 C CA . LYS A 1 96 ? 21.773 -15.864 -29.359 1.00 87.00 96 LYS A CA 1
ATOM 786 C C . LYS A 1 96 ? 23.162 -16.434 -29.671 1.00 87.00 96 LYS A C 1
ATOM 788 O O . LYS A 1 96 ? 23.408 -16.766 -30.817 1.00 87.00 96 LYS A O 1
ATOM 793 N N . LEU A 1 97 ? 24.068 -16.499 -28.694 1.00 82.56 97 LEU A N 1
ATOM 794 C CA . LEU A 1 97 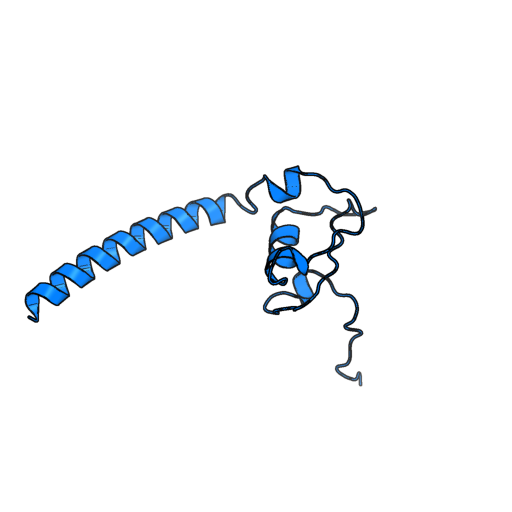? 25.410 -17.077 -28.860 1.00 82.56 97 LEU A CA 1
ATOM 795 C C . LEU A 1 97 ? 25.459 -18.584 -28.556 1.00 82.56 97 LEU A C 1
ATOM 797 O O . LEU A 1 97 ? 26.451 -19.234 -28.868 1.00 82.56 97 LEU A O 1
ATOM 801 N N . ILE A 1 98 ? 24.430 -19.114 -27.888 1.00 77.12 98 ILE A N 1
ATOM 802 C CA . ILE A 1 98 ? 24.337 -20.519 -27.457 1.00 77.12 98 ILE A CA 1
ATOM 803 C C . ILE A 1 98 ? 23.433 -21.343 -28.401 1.00 77.12 98 ILE A C 1
ATOM 805 O O . ILE A 1 98 ? 23.517 -22.570 -28.399 1.00 77.12 98 ILE A O 1
ATOM 809 N N . LEU A 1 99 ? 22.593 -20.679 -29.204 1.00 56.62 99 LEU A N 1
ATOM 810 C CA . LEU A 1 99 ? 21.808 -21.256 -30.306 1.00 56.62 99 LEU A CA 1
ATOM 811 C C . LEU A 1 99 ? 22.519 -21.020 -31.639 1.00 56.62 99 LEU A C 1
ATOM 813 O O . LEU A 1 99 ? 22.443 -21.926 -32.496 1.00 56.62 99 LEU A O 1
#

pLDDT: mean 91.17, std 5.12, range [56.62, 97.81]

Radius of gyration: 19.97 Å; Cα contacts (8 Å, |Δi|>4): 81; chains: 1; bounding box: 41×34×62 Å

Solvent-accessible surface area (backbone atoms only — not comparable to full-atom values): 6240 Å² total; per-residue (Å²): 141,81,76,100,73,73,84,76,91,68,76,53,46,79,76,47,60,95,48,82,39,73,68,42,78,52,84,68,49,85,56,101,70,79,82,86,48,28,45,52,51,49,52,46,55,69,23,35,53,66,72,92,26,52,43,65,90,62,77,58,67,66,64,43,79,75,43,80,62,45,72,67,59,58,51,49,55,51,53,51,52,56,51,47,52,54,51,51,54,54,50,53,55,54,53,65,74,75,108

Foldseek 3Di:
DDDPDDDDPDDFLVVLAPAADAADEDEAAADPDDGDALVSVVSRVVNYDDPVRYHYPDDHDCCSPVPDRDVVVVVVVVVVVVVVVVVVVVVVVVVVVVD

Organism: NCBI:txid1912939

Mean predicted aligned error: 5.9 Å

InterPro domains:
  IPR027417 P-loop containing nucleoside triphosphate hydrolase [SSF52540] (2-69)

Nearest PDB structures (foldseek):
  8bnx-assembly2_B  TM=6.774E-01  e=2.368E-02  Deferribacter desulfuricans
  8w0a-assembly1_A  TM=5.849E-01  e=9.442E+00  Homo sapiens
  5irp-assembly1_B  TM=2.445E-01  e=6.277E+00  Bacillus subtilis subsp. subtilis str. 168

Sequence (99 aa):
MQLPLTPAYAFTDYQSQGQTISNTIIDIAQPPSGELTPFNVYVALSRGHGRENICFPRDFNEKLVTTHPNEYLRLEDKCLLELNEVTERWWEQRRKLIL